Protein AF-A0A444XM52-F1 (afdb_monomer)

Secondary structure (DSSP, 8-st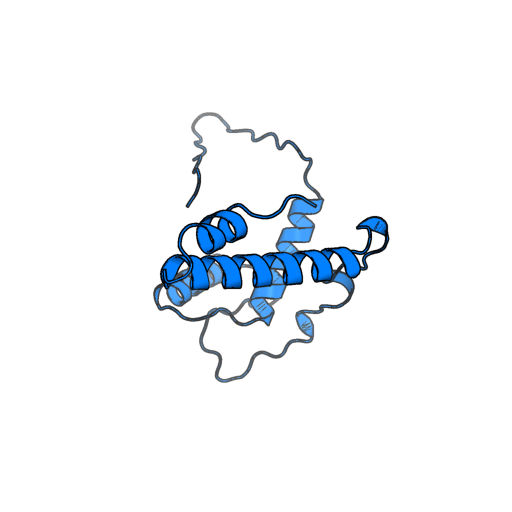ate):
-PPPHHHHHHHHSTT-HHHHHHHHHHHHHHHHHHHHHHT---GGGPPPGGGT--STT----TT--S----TT---HHHHHHHHHHHHTTPPPPHHHHHHHHHHHHHHHHTS-SS------TT---------

InterPro domains:
  IPR013235 PPP domain [PF08321] (23-116)
  IPR029052 Metallo-dependent phosphatase-like [G3DSA:3.60.21.10] (38-131)
  IPR029052 Metallo-dependent phosphatase-like [SSF56300] (69-131)
  IPR051134 Protein Phosphatase PPP [PTHR45668] (10-131)

Radius of gyration: 23.69 Å; Cα contacts (8 Å, |Δi|>4): 58; chains: 1; bounding box: 59×38×60 Å

Foldseek 3Di:
DDDDPLVVVCVVVVPDPVSVVVNVVVVVVVVVVVVCVVPDDPPVPDDDCLVVDDLVPDDDDPPDPAQDDDPLDDDPVSVVRNVVCVVVVHDDDPSVVCSVVSVVCVVVVVDDPDDDDDADPPGDDDDDDDD

Nearest PDB structures (foldseek):
  5jjt-assembly2_B  TM=9.732E-01  e=5.717E-12  Arabidopsis thaliana
  5jjt-assembly1_A  TM=9.731E-01  e=9.378E-11  Arabidopsis thaliana
  4ja7-assembly1_A  TM=7.607E-01  e=1.367E-05  Rattus norvegicus
  1wao-assembly4_4  TM=8.417E-01  e=9.207E-05  Homo sapiens
  8gft-assembly1_E  TM=5.723E-01  e=3.124E-05  Homo sapiens

pLDDT: mean 93.46, std 6.94, range [52.06, 98.56]

Solvent-accessible surface area (backbone atoms only — not comparable to full-atom values): 8468 Å² total; per-residue (Å²): 131,84,78,56,70,43,56,58,51,25,68,76,39,74,85,40,66,64,39,51,51,52,30,53,53,49,52,52,50,53,53,50,48,54,49,53,61,74,68,60,70,61,72,94,76,55,78,64,67,72,83,76,60,63,46,85,80,43,84,76,62,88,84,65,82,62,57,65,68,73,80,92,56,89,46,72,68,37,53,54,41,40,51,52,34,48,76,69,73,45,76,77,52,66,40,57,52,46,48,51,54,53,54,47,49,58,58,57,70,72,50,65,99,72,80,88,82,87,76,57,93,96,58,85,84,87,87,79,78,94,131

Sequence (131 aa):
MEMPLSFYVKKMCPNDIDASKKLKECEKVVMKLKFEEAIAVPEHQRRPITDSIDFHSIDVEPQYSGARIEGDVVTLDFVKKMMDDFKNQKCLHKRYAFQIVLQTREMLKALPSLVDINVPDGKHFTVCGDV

Structure (mmCIF, N/CA/C/O backbone):
data_AF-A0A444XM52-F1
#
_entry.id   AF-A0A444XM52-F1
#
loop_
_atom_site.group_PDB
_atom_site.id
_atom_site.type_symbol
_atom_site.label_atom_id
_atom_site.label_alt_id
_atom_site.label_comp_id
_atom_site.label_asym_id
_atom_site.label_entity_id
_atom_site.label_seq_id
_atom_site.pdbx_PDB_ins_code
_atom_site.Cartn_x
_atom_site.Cartn_y
_atom_site.Cartn_z
_atom_site.occupancy
_atom_site.B_iso_or_equiv
_atom_site.auth_seq_id
_atom_site.auth_comp_id
_atom_site.auth_asym_id
_atom_site.auth_atom_id
_atom_site.pdbx_PDB_model_num
ATOM 1 N N . MET A 1 1 ? 11.597 -9.982 -31.607 1.00 52.06 1 MET A N 1
ATOM 2 C CA . MET A 1 1 ? 11.942 -8.991 -30.568 1.00 52.06 1 MET A CA 1
ATOM 3 C C . MET A 1 1 ? 12.034 -7.658 -31.280 1.00 52.06 1 MET A C 1
ATOM 5 O O . MET A 1 1 ? 12.950 -7.481 -32.074 1.00 52.06 1 MET A O 1
ATOM 9 N N . GLU A 1 2 ? 11.022 -6.805 -31.143 1.00 59.91 2 GLU A N 1
ATOM 10 C CA . GLU A 1 2 ? 11.044 -5.488 -31.782 1.00 59.91 2 GLU A CA 1
ATOM 11 C C . GLU A 1 2 ? 12.221 -4.676 -31.232 1.00 59.91 2 GLU A C 1
ATOM 13 O O . GLU A 1 2 ? 12.442 -4.635 -30.021 1.00 59.91 2 GLU A O 1
ATOM 18 N N . MET A 1 3 ? 13.016 -4.073 -32.119 1.00 64.88 3 MET A N 1
ATOM 19 C CA . MET A 1 3 ? 14.052 -3.138 -31.682 1.00 64.88 3 MET A CA 1
ATOM 20 C C . MET A 1 3 ? 13.372 -1.872 -31.155 1.00 64.88 3 MET A C 1
ATOM 22 O O . MET A 1 3 ? 12.550 -1.298 -31.874 1.00 64.88 3 MET A O 1
ATOM 26 N N . PRO A 1 4 ? 13.710 -1.411 -29.939 1.00 75.38 4 PRO A N 1
ATOM 27 C CA . PRO A 1 4 ? 13.073 -0.240 -29.360 1.00 75.38 4 PRO A CA 1
ATOM 28 C C . PRO A 1 4 ? 13.364 1.006 -30.200 1.00 75.38 4 PRO A C 1
ATOM 30 O O . PRO A 1 4 ? 14.460 1.171 -30.740 1.00 75.38 4 PRO A O 1
ATOM 33 N N . LEU A 1 5 ? 12.392 1.919 -30.278 1.00 80.62 5 LEU A N 1
ATOM 34 C CA . LEU A 1 5 ? 12.492 3.175 -31.034 1.00 80.62 5 LEU A CA 1
ATOM 35 C C . LEU A 1 5 ? 13.767 3.971 -30.686 1.00 80.62 5 LEU A C 1
ATOM 37 O O . LEU A 1 5 ? 14.376 4.594 -31.554 1.00 80.62 5 LEU A O 1
ATOM 41 N N . SER A 1 6 ? 14.215 3.892 -29.428 1.00 81.19 6 SER A N 1
ATOM 42 C CA . SER A 1 6 ? 15.446 4.518 -28.932 1.00 81.19 6 SER A CA 1
ATOM 43 C C . SER A 1 6 ? 16.702 4.085 -29.698 1.00 81.19 6 SER A C 1
ATOM 45 O O . SER A 1 6 ? 17.596 4.904 -29.911 1.00 81.19 6 SER A O 1
ATOM 47 N N . PHE A 1 7 ? 16.759 2.837 -30.173 1.00 86.69 7 PHE A N 1
ATOM 48 C CA . PHE A 1 7 ? 17.869 2.331 -30.980 1.00 86.69 7 PHE A CA 1
ATOM 49 C C . PHE A 1 7 ? 17.920 3.014 -32.350 1.00 86.69 7 PHE A C 1
ATOM 51 O O . PHE A 1 7 ? 18.974 3.489 -32.779 1.00 86.69 7 PHE A O 1
ATOM 58 N N . TYR A 1 8 ? 16.769 3.134 -33.017 1.00 86.69 8 TYR A N 1
ATOM 59 C CA . TYR A 1 8 ? 16.665 3.821 -34.305 1.00 86.69 8 TYR A CA 1
ATOM 60 C C . TYR A 1 8 ? 17.002 5.309 -34.183 1.00 86.69 8 TYR A C 1
ATOM 62 O O . TYR A 1 8 ? 17.763 5.834 -34.996 1.00 86.69 8 TYR A O 1
ATOM 70 N N . VAL A 1 9 ? 16.509 5.975 -33.135 1.00 87.75 9 VAL A N 1
ATOM 71 C CA . VAL A 1 9 ? 16.810 7.390 -32.864 1.00 87.75 9 VAL A CA 1
ATOM 72 C C . VAL A 1 9 ? 18.307 7.598 -32.634 1.00 87.75 9 VAL A C 1
ATOM 74 O O . VAL A 1 9 ? 18.895 8.506 -33.221 1.00 87.75 9 VAL A O 1
ATOM 77 N N . LYS A 1 10 ? 18.965 6.727 -31.855 1.00 90.12 10 LYS A N 1
ATOM 78 C CA . LYS A 1 10 ? 20.413 6.824 -31.641 1.00 90.12 10 LYS A CA 1
ATOM 79 C C . LYS A 1 10 ? 21.212 6.609 -32.927 1.00 90.12 10 LYS A C 1
ATOM 81 O O . LYS A 1 10 ? 22.226 7.270 -33.131 1.00 90.12 10 LYS A O 1
ATOM 86 N N . LYS A 1 11 ? 20.752 5.717 -33.805 1.00 90.56 11 LYS A N 1
ATOM 87 C CA . LYS A 1 11 ? 21.383 5.472 -35.108 1.00 90.56 11 LYS A CA 1
ATOM 88 C C . LYS A 1 11 ? 21.280 6.685 -36.042 1.00 90.56 11 LYS A C 1
ATOM 90 O O . LYS A 1 11 ? 22.239 6.967 -36.752 1.00 90.56 11 LYS A O 1
ATOM 95 N N . MET A 1 12 ? 20.152 7.399 -36.024 1.00 91.19 12 MET A N 1
ATOM 96 C CA . MET A 1 12 ? 19.941 8.612 -36.830 1.00 91.19 12 MET A CA 1
ATOM 97 C C . MET A 1 12 ? 20.695 9.831 -36.275 1.00 91.19 12 MET A C 1
ATOM 99 O O . MET A 1 12 ? 21.212 10.635 -37.046 1.00 91.19 12 MET A O 1
ATOM 103 N N . CYS A 1 13 ? 20.801 9.943 -34.947 1.00 91.00 13 CYS A N 1
ATOM 104 C CA . CYS A 1 13 ? 21.467 11.046 -34.249 1.00 91.00 13 CYS A CA 1
ATOM 105 C C . CYS A 1 13 ? 22.644 10.530 -33.388 1.00 91.00 13 CYS A C 1
ATOM 107 O O . CYS A 1 13 ? 22.576 10.540 -32.153 1.00 91.00 13 CYS A O 1
ATOM 109 N N . PRO A 1 14 ? 23.758 10.076 -33.998 1.00 89.38 14 PRO A N 1
ATOM 110 C CA . PRO A 1 14 ? 24.816 9.334 -33.303 1.00 89.38 14 PRO A CA 1
ATOM 111 C C . PRO A 1 14 ? 25.556 10.140 -32.232 1.00 89.38 14 PRO A C 1
ATOM 113 O O . PRO A 1 14 ? 26.037 9.550 -31.267 1.00 89.38 14 PRO A O 1
ATOM 116 N N . ASN A 1 15 ? 25.588 11.469 -32.324 1.00 93.62 15 ASN A N 1
ATOM 117 C CA . ASN A 1 15 ? 26.259 12.331 -31.343 1.00 93.62 15 ASN A CA 1
ATOM 118 C C . ASN A 1 15 ? 25.303 12.934 -30.300 1.00 93.62 15 ASN A C 1
ATOM 120 O O . ASN A 1 15 ? 25.750 13.627 -29.390 1.00 93.62 15 ASN A O 1
ATOM 124 N N . ASP A 1 16 ? 23.999 12.650 -30.391 1.00 95.25 16 ASP A N 1
ATOM 125 C CA . ASP A 1 16 ? 23.014 13.149 -29.434 1.00 95.25 16 ASP A CA 1
ATOM 126 C C . ASP A 1 16 ? 23.164 12.433 -28.076 1.00 95.25 16 ASP A C 1
ATOM 128 O O . ASP A 1 16 ? 23.135 11.194 -27.972 1.00 95.25 16 ASP A O 1
ATOM 132 N N . ILE A 1 17 ? 23.375 13.239 -27.032 1.00 94.75 17 ILE A N 1
ATOM 133 C CA . ILE A 1 17 ? 23.596 12.796 -25.652 1.00 94.75 17 ILE A CA 1
ATOM 134 C C . ILE A 1 17 ? 22.296 12.276 -25.025 1.00 94.75 17 ILE A C 1
ATOM 136 O O . ILE A 1 17 ? 22.335 11.287 -24.289 1.00 94.75 17 ILE A O 1
ATOM 140 N N . ASP A 1 18 ? 21.155 12.904 -25.304 1.00 93.94 18 ASP A N 1
ATOM 141 C CA . ASP A 1 18 ? 19.847 12.474 -24.805 1.00 93.94 18 ASP A CA 1
ATOM 142 C C . ASP A 1 18 ? 19.437 11.143 -25.449 1.00 93.94 18 ASP A C 1
ATOM 144 O O . ASP A 1 18 ? 19.057 10.207 -24.743 1.00 93.94 18 ASP A O 1
ATOM 148 N N . ALA A 1 19 ? 19.655 10.991 -26.762 1.00 92.44 19 ALA A N 1
ATOM 149 C CA . ALA A 1 19 ? 19.436 9.722 -27.460 1.00 92.44 19 ALA A CA 1
ATOM 150 C C . ALA A 1 19 ? 20.300 8.587 -26.878 1.00 92.44 19 ALA A C 1
ATOM 152 O O . ALA A 1 19 ? 19.810 7.477 -26.665 1.00 92.44 19 ALA A O 1
ATOM 153 N N . SER A 1 20 ? 21.570 8.869 -26.552 1.00 91.81 20 SER A N 1
ATOM 154 C CA . SER A 1 20 ? 22.449 7.927 -25.836 1.00 91.81 20 SER A CA 1
ATOM 155 C C . SER A 1 20 ? 21.876 7.517 -24.477 1.00 91.81 20 SER A C 1
ATOM 157 O O . SER A 1 20 ? 21.890 6.336 -24.134 1.00 91.81 20 SER A O 1
ATOM 159 N N . LYS A 1 21 ? 21.418 8.487 -23.675 1.00 94.69 21 LYS A N 1
ATOM 160 C CA . LYS A 1 21 ? 20.891 8.237 -22.326 1.00 94.69 21 LYS A CA 1
ATOM 161 C C . LYS A 1 21 ? 19.613 7.404 -22.384 1.00 94.69 21 LYS A C 1
ATOM 163 O O . LYS A 1 21 ? 19.526 6.387 -21.706 1.00 94.69 21 LYS A O 1
ATOM 168 N N . LYS A 1 22 ? 18.663 7.781 -23.241 1.00 93.38 22 LYS A N 1
ATOM 169 C CA . LYS A 1 22 ? 17.391 7.066 -23.415 1.00 93.38 22 LYS A CA 1
ATOM 170 C C . LYS A 1 22 ? 17.581 5.648 -23.952 1.00 93.38 22 LYS A C 1
ATOM 172 O O . LYS A 1 22 ? 16.874 4.746 -23.510 1.00 93.38 22 LYS A O 1
ATOM 177 N N . LEU A 1 23 ? 18.543 5.426 -24.855 1.00 94.06 23 LEU A N 1
ATOM 178 C CA . LEU A 1 23 ? 18.891 4.074 -25.300 1.00 94.06 23 LEU A CA 1
ATOM 179 C C . LEU A 1 23 ? 19.397 3.221 -24.130 1.00 94.06 23 LEU A C 1
ATOM 181 O O . LEU A 1 23 ? 18.872 2.133 -23.918 1.00 94.06 23 LEU A O 1
ATOM 185 N N . LYS A 1 24 ? 20.326 3.742 -23.319 1.00 93.94 24 LYS A N 1
ATOM 186 C CA . LYS A 1 24 ? 20.839 3.026 -22.140 1.00 93.94 24 LYS A CA 1
ATOM 187 C C . LYS A 1 24 ? 19.749 2.705 -21.118 1.00 93.94 24 LYS A C 1
ATOM 189 O O . LYS A 1 24 ? 19.736 1.607 -20.573 1.00 93.94 24 LYS A O 1
ATOM 194 N N . GLU A 1 25 ? 18.829 3.631 -20.849 1.00 94.69 25 GLU A N 1
ATOM 195 C CA . GLU A 1 25 ? 17.702 3.353 -19.947 1.00 94.69 25 GLU A CA 1
ATOM 196 C C . GLU A 1 25 ? 16.763 2.288 -20.525 1.00 94.69 25 GLU A C 1
ATOM 198 O O . GLU A 1 25 ? 16.325 1.393 -19.805 1.00 94.69 25 GLU A O 1
ATOM 203 N N . CYS A 1 26 ? 16.518 2.312 -21.836 1.00 94.56 26 CYS A N 1
ATOM 204 C CA . CYS A 1 26 ? 15.738 1.275 -22.502 1.00 94.56 26 CYS A CA 1
ATOM 205 C C . CYS A 1 26 ? 16.414 -0.102 -22.400 1.00 94.56 26 CYS A C 1
ATOM 207 O O . CYS A 1 26 ? 15.764 -1.079 -22.036 1.00 94.56 26 CYS A O 1
ATOM 209 N N . GLU A 1 27 ? 17.725 -0.176 -22.638 1.00 93.75 27 GLU A N 1
ATOM 210 C CA . GLU A 1 27 ? 18.508 -1.406 -22.486 1.00 93.75 27 GLU A CA 1
ATOM 211 C C . GLU A 1 27 ? 18.446 -1.949 -21.050 1.00 93.75 27 GLU A C 1
ATOM 213 O O . GLU A 1 27 ? 18.233 -3.148 -20.863 1.00 93.75 27 GLU A O 1
ATOM 218 N N . LYS A 1 28 ? 18.548 -1.079 -20.032 1.00 95.56 28 LYS A N 1
ATOM 219 C CA . LYS A 1 28 ? 18.394 -1.466 -18.618 1.00 95.56 28 LYS A CA 1
ATOM 220 C C . LYS A 1 28 ? 17.018 -2.058 -18.328 1.00 95.56 28 LYS A C 1
ATOM 222 O O . LYS A 1 28 ? 16.930 -3.091 -17.668 1.00 95.56 28 LYS A O 1
ATOM 227 N N . VAL A 1 29 ? 15.951 -1.421 -18.812 1.00 94.50 29 VAL A N 1
ATOM 228 C CA . VAL A 1 29 ? 14.580 -1.913 -18.614 1.00 94.50 29 VAL A CA 1
ATOM 229 C C . VAL A 1 29 ? 14.389 -3.257 -19.311 1.00 94.50 29 VAL A C 1
ATOM 231 O O . VAL A 1 29 ? 13.902 -4.191 -18.685 1.00 94.50 29 VAL A O 1
ATOM 234 N N . VAL A 1 30 ? 14.840 -3.403 -20.560 1.00 94.62 30 VAL A N 1
ATOM 235 C CA . VAL A 1 30 ? 14.766 -4.679 -21.293 1.00 94.62 30 VAL A CA 1
ATOM 236 C C . VAL A 1 30 ? 15.544 -5.779 -20.571 1.00 94.62 30 VAL A C 1
ATOM 238 O O . VAL A 1 30 ? 15.077 -6.912 -20.494 1.00 94.62 30 VAL A O 1
ATOM 241 N N . MET A 1 31 ? 16.717 -5.464 -20.018 1.00 95.00 31 MET A N 1
ATOM 242 C CA . MET A 1 31 ? 17.497 -6.422 -19.237 1.00 95.00 31 MET A CA 1
ATOM 243 C C . MET A 1 31 ? 16.764 -6.843 -17.957 1.00 95.00 31 MET A C 1
ATOM 245 O O . MET A 1 31 ? 16.720 -8.033 -17.651 1.00 95.00 31 MET A O 1
ATOM 249 N N . LYS A 1 32 ? 16.149 -5.891 -17.243 1.00 96.19 32 LYS A N 1
ATOM 250 C CA . LYS A 1 32 ? 15.336 -6.162 -16.052 1.00 96.19 32 LYS A CA 1
ATOM 251 C C . LYS A 1 32 ? 14.121 -7.033 -16.382 1.00 96.19 32 LYS A C 1
ATOM 253 O O . LYS A 1 32 ? 13.911 -8.024 -15.696 1.00 96.19 32 LYS A O 1
ATOM 258 N N . LEU A 1 33 ? 13.394 -6.727 -17.458 1.00 95.69 33 LEU A N 1
ATOM 259 C CA . LEU A 1 33 ? 12.238 -7.513 -17.908 1.00 95.69 33 LEU A CA 1
ATOM 260 C C . LEU A 1 33 ? 12.629 -8.954 -18.238 1.00 95.69 33 LEU A C 1
ATOM 262 O O . LEU A 1 33 ? 12.012 -9.884 -17.737 1.00 95.69 33 LEU A O 1
ATOM 266 N N . LYS A 1 34 ? 13.709 -9.153 -19.004 1.00 95.62 34 LYS A N 1
ATOM 267 C CA . LYS A 1 34 ? 14.212 -10.501 -19.318 1.00 95.62 34 LYS A CA 1
ATOM 268 C C . LYS A 1 34 ? 14.587 -11.287 -18.063 1.00 95.62 34 LYS A C 1
ATOM 270 O O . LYS A 1 34 ? 14.394 -12.497 -18.022 1.00 95.62 34 LYS A O 1
ATOM 275 N N . PHE A 1 35 ? 15.141 -10.614 -17.055 1.00 97.12 35 PHE A N 1
ATOM 276 C CA . PHE A 1 35 ? 15.446 -11.245 -15.776 1.00 97.12 35 PHE A CA 1
ATOM 277 C C . PHE A 1 35 ? 14.170 -11.610 -15.008 1.00 97.12 35 PHE A C 1
ATOM 279 O O . PHE A 1 35 ? 14.053 -12.744 -14.559 1.00 97.12 35 PHE A O 1
ATOM 286 N N . GLU A 1 36 ? 13.207 -10.689 -14.903 1.00 95.31 36 GLU A N 1
ATOM 287 C CA . GLU A 1 36 ? 11.904 -10.917 -14.262 1.00 95.31 36 GLU A CA 1
ATOM 288 C C . GLU A 1 36 ? 11.135 -12.072 -14.917 1.00 95.31 36 GLU A C 1
ATOM 290 O O . GLU A 1 36 ? 10.625 -12.936 -14.209 1.00 95.31 36 GLU A O 1
ATOM 295 N N . GLU A 1 37 ? 11.115 -12.133 -16.252 1.00 95.06 37 GLU A N 1
ATOM 296 C CA . GLU A 1 37 ? 10.537 -13.236 -17.028 1.00 95.06 37 GLU A CA 1
ATOM 297 C C . GLU A 1 37 ? 11.249 -14.564 -16.747 1.00 95.06 37 GLU A C 1
ATOM 299 O O . GLU A 1 37 ? 10.594 -15.583 -16.536 1.00 95.06 37 GLU A O 1
ATOM 304 N N . ALA A 1 38 ? 12.585 -14.561 -16.696 1.00 96.06 38 ALA A N 1
ATOM 305 C CA . ALA A 1 38 ? 13.371 -15.766 -16.441 1.00 96.06 38 ALA A CA 1
ATOM 306 C C . ALA A 1 38 ? 13.150 -16.348 -15.034 1.00 96.06 38 ALA A C 1
ATOM 308 O O . ALA A 1 38 ? 13.270 -17.559 -14.855 1.00 96.06 38 ALA A O 1
ATOM 309 N N . ILE A 1 39 ? 12.826 -15.510 -14.042 1.00 95.25 39 ILE A N 1
ATOM 310 C CA . ILE A 1 39 ? 12.525 -15.944 -12.666 1.00 95.25 39 ILE A CA 1
ATOM 311 C C . ILE A 1 39 ? 11.018 -16.022 -12.369 1.00 95.25 39 ILE A C 1
ATOM 313 O O . ILE A 1 39 ? 10.627 -16.253 -11.222 1.00 95.25 39 ILE A O 1
ATOM 317 N N . ALA A 1 40 ? 10.154 -15.813 -13.367 1.00 92.81 40 ALA A N 1
ATOM 318 C CA . ALA A 1 40 ? 8.713 -15.798 -13.172 1.00 92.81 40 ALA A CA 1
ATOM 319 C C . ALA A 1 40 ? 8.184 -17.205 -12.855 1.00 92.81 40 ALA A C 1
ATOM 321 O O . ALA A 1 40 ? 8.181 -18.105 -13.690 1.00 92.81 40 ALA A O 1
ATOM 322 N N . VAL A 1 41 ? 7.674 -17.383 -11.637 1.00 92.12 41 VAL A N 1
ATOM 323 C CA . VAL A 1 41 ? 6.997 -18.618 -11.212 1.00 92.12 41 VAL A CA 1
ATOM 324 C C . VAL A 1 41 ? 5.481 -18.454 -11.396 1.00 92.12 41 VAL A C 1
ATOM 326 O O . VAL A 1 41 ? 4.965 -17.398 -11.005 1.00 92.12 41 VAL A O 1
ATOM 329 N N . PRO A 1 42 ? 4.746 -19.442 -11.948 1.00 90.62 42 PRO A N 1
ATOM 330 C CA . PRO A 1 42 ? 3.285 -19.406 -12.019 1.00 90.62 42 PRO A CA 1
ATOM 331 C C . PRO A 1 42 ? 2.647 -19.200 -10.642 1.00 90.62 42 PRO A C 1
ATOM 333 O O . PRO A 1 42 ? 3.103 -19.776 -9.657 1.00 90.62 42 PRO A O 1
ATOM 336 N N . GLU A 1 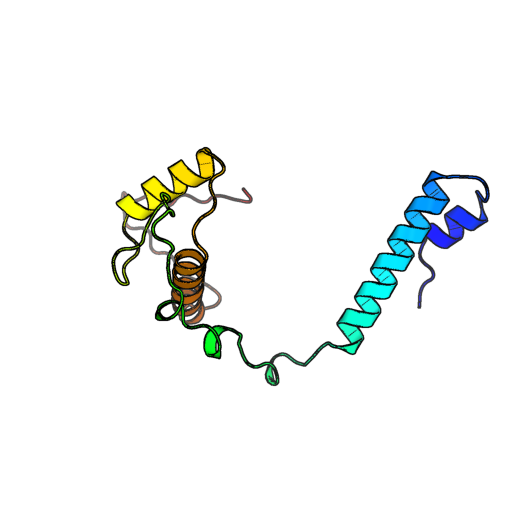43 ? 1.576 -18.409 -10.559 1.00 83.44 43 GLU A N 1
ATOM 337 C CA . GLU A 1 43 ? 0.982 -17.998 -9.276 1.00 83.44 43 GLU A CA 1
ATOM 338 C C . GLU A 1 43 ? 0.577 -19.182 -8.384 1.00 83.44 43 GLU A C 1
ATOM 340 O O . GLU A 1 43 ? 0.886 -19.180 -7.197 1.00 83.44 43 GLU A O 1
ATOM 345 N N . HIS A 1 44 ? 0.010 -20.243 -8.966 1.00 84.31 44 HIS A N 1
ATOM 346 C CA . HIS A 1 44 ? -0.390 -21.459 -8.243 1.00 84.31 44 HIS A CA 1
ATOM 347 C C . HIS A 1 44 ? 0.783 -22.241 -7.615 1.00 84.31 44 HIS A C 1
ATOM 349 O O . HIS A 1 44 ? 0.556 -23.108 -6.778 1.00 84.31 44 HIS A O 1
ATOM 355 N N . GLN A 1 45 ? 2.029 -21.960 -8.015 1.00 87.94 45 GLN A N 1
ATOM 356 C CA . GLN A 1 45 ? 3.247 -22.568 -7.457 1.00 87.94 45 GLN A CA 1
ATOM 357 C C . GLN A 1 45 ? 3.939 -21.654 -6.440 1.00 87.94 45 GLN A C 1
ATOM 359 O O . GLN A 1 45 ? 4.900 -22.067 -5.786 1.00 87.94 45 GLN A O 1
ATOM 364 N N . ARG A 1 46 ? 3.485 -20.402 -6.296 1.00 86.19 46 ARG A N 1
ATOM 365 C CA . ARG A 1 46 ? 4.065 -19.456 -5.342 1.00 86.19 46 ARG A CA 1
ATOM 366 C C . ARG A 1 46 ? 3.552 -19.755 -3.941 1.00 86.19 46 ARG A C 1
ATOM 368 O O . ARG A 1 46 ? 2.351 -19.871 -3.715 1.00 86.19 46 ARG A O 1
ATOM 375 N N . ARG A 1 47 ? 4.470 -19.799 -2.975 1.00 85.81 47 ARG A N 1
ATOM 376 C CA . ARG A 1 47 ? 4.101 -19.735 -1.558 1.00 85.81 47 ARG A CA 1
ATOM 377 C C . ARG A 1 47 ? 3.758 -18.285 -1.215 1.00 85.81 47 ARG A C 1
ATOM 379 O O . ARG A 1 47 ? 4.572 -17.404 -1.509 1.00 85.81 47 ARG A O 1
ATOM 386 N N . PRO A 1 48 ? 2.582 -18.000 -0.640 1.00 83.75 48 PRO A N 1
ATOM 387 C CA . PRO A 1 48 ? 2.241 -16.640 -0.272 1.00 83.75 48 PRO A CA 1
ATOM 388 C C . PRO A 1 48 ? 3.145 -16.174 0.875 1.00 83.75 48 PRO A C 1
ATOM 390 O O . PRO A 1 48 ? 3.375 -16.890 1.845 1.00 83.75 48 PRO A O 1
ATOM 393 N N . ILE A 1 49 ? 3.643 -14.939 0.774 1.00 84.38 49 ILE A N 1
ATOM 394 C CA . ILE A 1 49 ? 4.557 -14.339 1.765 1.00 84.38 49 ILE A CA 1
ATOM 395 C C . ILE A 1 49 ? 3.942 -14.336 3.174 1.00 84.38 49 ILE A C 1
ATOM 397 O O . ILE A 1 49 ? 4.659 -14.430 4.168 1.00 84.38 49 ILE A O 1
ATOM 401 N N . THR A 1 50 ? 2.614 -14.288 3.255 1.00 84.75 50 THR A N 1
ATOM 402 C CA . THR A 1 50 ? 1.852 -14.336 4.508 1.00 84.75 50 THR A CA 1
ATOM 403 C C . THR A 1 50 ? 2.140 -15.557 5.362 1.00 84.75 50 THR A C 1
ATOM 405 O O . THR A 1 50 ? 2.035 -15.465 6.573 1.00 84.75 50 THR A O 1
ATOM 408 N N . ASP A 1 51 ? 2.546 -16.671 4.754 1.00 83.38 51 ASP A N 1
ATOM 409 C CA . ASP A 1 51 ? 2.836 -17.907 5.486 1.00 83.38 51 ASP A CA 1
ATOM 410 C C . ASP A 1 51 ? 4.214 -17.854 6.165 1.00 83.38 51 ASP A C 1
ATOM 412 O O . ASP A 1 51 ? 4.553 -18.716 6.970 1.00 83.38 51 ASP A O 1
ATOM 416 N N . SER A 1 52 ? 5.031 -16.857 5.815 1.00 87.31 52 SER A N 1
ATOM 417 C CA . SER A 1 52 ? 6.410 -16.702 6.288 1.00 87.31 52 SER A CA 1
ATOM 418 C C . SER A 1 52 ? 6.628 -15.493 7.195 1.00 87.31 52 SER A C 1
ATOM 420 O O . SER A 1 52 ? 7.702 -15.365 7.779 1.00 87.31 52 SER A O 1
ATOM 422 N N . ILE A 1 53 ? 5.643 -14.597 7.304 1.00 91.75 53 ILE A N 1
ATOM 423 C CA . ILE A 1 53 ? 5.752 -13.375 8.100 1.00 91.75 53 ILE A CA 1
ATOM 424 C C . ILE A 1 53 ? 4.800 -13.467 9.283 1.00 91.75 53 ILE A C 1
ATOM 426 O O . ILE A 1 53 ? 3.586 -13.428 9.110 1.00 91.75 53 ILE A O 1
ATOM 430 N N . ASP A 1 54 ? 5.378 -13.499 10.479 1.00 92.88 54 ASP A N 1
ATOM 431 C CA . ASP A 1 54 ? 4.668 -13.301 11.735 1.00 92.88 54 ASP A CA 1
ATOM 432 C C . ASP A 1 54 ? 5.034 -11.923 12.300 1.00 92.88 54 ASP A C 1
ATOM 434 O O . ASP A 1 54 ? 6.187 -11.656 12.635 1.00 92.88 54 ASP A O 1
ATOM 438 N N . PHE A 1 55 ? 4.062 -11.013 12.384 1.00 93.19 55 PHE A N 1
ATOM 439 C CA . PHE A 1 55 ? 4.312 -9.689 12.953 1.00 93.19 55 PHE A CA 1
ATOM 440 C C . PHE A 1 55 ? 4.443 -9.728 14.482 1.00 93.19 55 PHE A C 1
ATOM 442 O O . PHE A 1 55 ? 5.018 -8.799 15.050 1.00 93.19 55 PHE A O 1
ATOM 449 N N . HIS A 1 56 ? 3.972 -10.781 15.161 1.00 92.94 56 HIS A N 1
ATOM 450 C CA . HIS A 1 56 ? 4.132 -10.916 16.608 1.00 92.94 56 HIS A CA 1
ATOM 451 C C . HIS A 1 56 ? 5.599 -11.088 17.001 1.00 92.94 56 HIS A C 1
ATOM 453 O O . HIS A 1 56 ? 6.000 -10.536 18.027 1.00 92.94 56 HIS A O 1
ATOM 459 N N . SER A 1 57 ? 6.401 -11.749 16.159 1.00 94.31 57 SER A N 1
ATOM 460 C CA . SER A 1 57 ? 7.838 -11.951 16.370 1.00 94.31 57 SER A CA 1
ATOM 461 C C . SER A 1 57 ? 8.706 -10.734 16.023 1.00 94.31 57 SER A C 1
ATOM 463 O O . SER A 1 57 ? 9.926 -10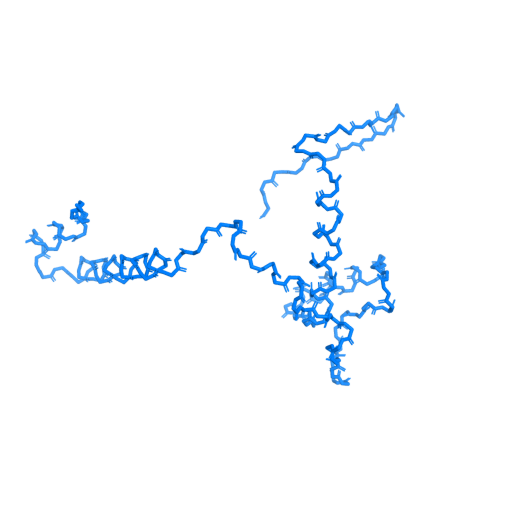.803 16.141 1.00 94.31 57 SER A O 1
ATOM 465 N N . ILE A 1 58 ? 8.116 -9.639 15.530 1.00 95.56 58 ILE A N 1
ATOM 466 C CA . ILE A 1 58 ? 8.853 -8.419 15.184 1.00 95.56 58 ILE A CA 1
ATOM 467 C C . ILE A 1 58 ? 8.865 -7.496 16.399 1.00 95.56 58 ILE A C 1
ATOM 469 O O . ILE A 1 58 ? 7.846 -6.876 16.720 1.00 95.56 58 ILE A O 1
ATOM 473 N N . ASP A 1 59 ? 10.021 -7.371 17.042 1.00 95.75 59 ASP A N 1
ATOM 474 C CA . ASP A 1 59 ? 10.216 -6.440 18.151 1.00 95.75 59 ASP A CA 1
ATOM 475 C C . ASP A 1 59 ? 10.144 -4.984 17.682 1.00 95.75 59 ASP A C 1
ATOM 477 O O . ASP A 1 59 ? 10.554 -4.644 16.572 1.00 95.75 59 ASP A O 1
ATOM 481 N N . VAL A 1 60 ? 9.605 -4.11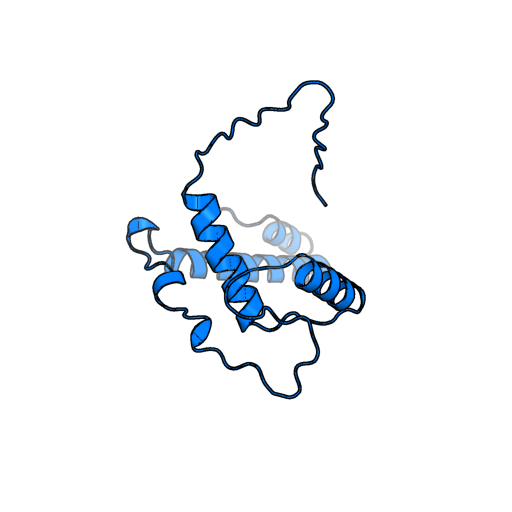6 18.538 1.00 96.88 60 VAL A N 1
ATOM 482 C CA . VAL A 1 60 ? 9.591 -2.665 18.320 1.00 96.88 60 VAL A CA 1
ATOM 483 C C . VAL A 1 60 ? 10.604 -2.048 19.253 1.00 96.88 60 VAL A C 1
ATOM 485 O O . VAL A 1 60 ? 10.498 -2.215 20.470 1.00 96.88 60 VAL A O 1
ATOM 488 N N . GLU A 1 61 ? 11.561 -1.305 18.710 1.00 96.00 61 GLU A N 1
ATOM 489 C CA . GLU A 1 61 ? 12.632 -0.790 19.542 1.00 96.00 61 GLU A CA 1
ATOM 490 C C . GLU A 1 61 ? 12.112 0.264 20.542 1.00 96.00 61 GLU A C 1
ATOM 492 O O . GLU A 1 61 ? 11.171 1.015 20.239 1.00 96.00 61 GLU A O 1
ATOM 497 N N . PRO A 1 62 ? 12.716 0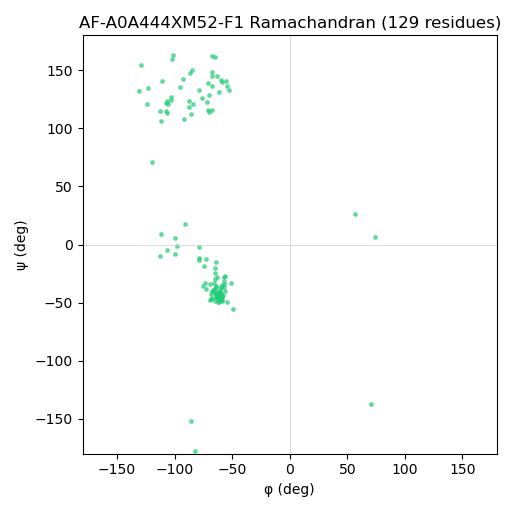.370 21.743 1.00 95.31 62 PRO A N 1
ATOM 498 C CA . PRO A 1 62 ? 12.273 1.316 22.768 1.00 95.31 62 PRO A CA 1
ATOM 499 C C . PRO A 1 62 ? 12.271 2.776 22.298 1.00 95.31 62 PRO A C 1
ATOM 501 O O . PRO A 1 62 ? 11.424 3.558 22.719 1.00 95.31 62 PRO A O 1
ATOM 504 N N . GLN A 1 63 ? 13.181 3.144 21.391 1.00 96.44 63 GLN A N 1
ATOM 505 C CA . GLN A 1 63 ? 13.272 4.492 20.825 1.00 96.44 63 GLN A CA 1
ATOM 506 C C . GLN A 1 63 ? 12.153 4.835 19.829 1.00 96.44 63 GLN A C 1
ATOM 508 O O . GLN A 1 63 ? 12.006 6.002 19.456 1.00 96.44 63 GLN A O 1
ATOM 513 N N . TYR A 1 64 ? 11.373 3.853 19.362 1.00 97.19 64 TYR A N 1
ATOM 514 C CA . TYR A 1 64 ? 10.288 4.120 18.425 1.00 97.19 64 TYR A CA 1
ATOM 515 C C . TYR A 1 64 ? 9.184 4.938 19.109 1.00 97.19 64 TYR A C 1
ATOM 517 O O . TYR A 1 64 ? 8.515 4.481 20.037 1.00 97.19 64 TYR A O 1
ATOM 525 N N . SER A 1 65 ? 8.986 6.160 18.623 1.00 96.19 65 SER A N 1
ATOM 526 C CA . SER A 1 65 ? 8.060 7.153 19.186 1.00 96.19 65 SER A CA 1
ATOM 527 C C . SER A 1 65 ? 6.851 7.441 18.287 1.00 96.19 65 SER A C 1
ATOM 529 O O . SER A 1 65 ? 6.116 8.399 18.528 1.00 96.19 65 SER A O 1
ATOM 531 N N . GLY A 1 66 ? 6.669 6.649 17.227 1.00 97.12 66 GLY A N 1
ATOM 532 C CA . GLY A 1 66 ? 5.509 6.746 16.343 1.00 97.12 66 GLY A CA 1
ATOM 533 C C . GLY A 1 66 ? 4.287 6.006 16.889 1.00 97.12 66 GLY A C 1
ATOM 534 O O . GLY A 1 66 ? 4.324 5.414 17.969 1.00 97.12 66 GLY A O 1
ATOM 535 N N . ALA A 1 67 ? 3.206 6.012 16.114 1.00 97.81 67 ALA A N 1
ATOM 536 C CA . ALA A 1 67 ? 1.961 5.322 16.422 1.00 97.81 67 ALA A CA 1
ATOM 537 C C . ALA A 1 67 ? 2.188 3.826 16.695 1.00 97.81 67 ALA A C 1
ATOM 539 O O . ALA A 1 67 ? 2.927 3.156 15.962 1.00 97.81 67 ALA A O 1
ATOM 540 N N . ARG A 1 68 ? 1.534 3.312 17.743 1.00 97.69 68 ARG A N 1
ATOM 541 C CA . ARG A 1 68 ? 1.605 1.917 18.195 1.00 97.69 68 ARG A CA 1
ATOM 542 C C . ARG A 1 68 ? 0.211 1.300 18.230 1.00 97.69 68 ARG A C 1
ATOM 544 O O . ARG A 1 68 ? -0.724 1.936 18.713 1.00 97.69 68 ARG A O 1
ATOM 551 N N . ILE A 1 69 ? 0.085 0.086 17.703 1.00 96.69 69 ILE A N 1
ATOM 552 C CA . ILE A 1 69 ? -1.118 -0.729 17.872 1.00 96.69 69 ILE A CA 1
ATOM 553 C C . ILE A 1 69 ? -0.942 -1.509 19.174 1.00 96.69 69 ILE A C 1
ATOM 555 O O . ILE A 1 69 ? -0.001 -2.292 19.303 1.00 96.69 69 ILE A O 1
ATOM 559 N N . GLU A 1 70 ? -1.831 -1.271 20.134 1.00 90.69 70 GLU A N 1
ATOM 560 C CA . GLU A 1 70 ? -1.872 -2.019 21.390 1.00 90.69 70 GLU A CA 1
ATOM 561 C C . GLU A 1 70 ? -2.700 -3.296 21.178 1.00 90.69 70 GLU A C 1
ATOM 563 O O . GLU A 1 70 ? -3.907 -3.237 20.931 1.00 90.69 70 GLU A O 1
ATOM 568 N N . GLY A 1 71 ? -2.046 -4.458 21.237 1.00 89.81 71 GLY A N 1
ATOM 569 C CA . GLY A 1 71 ? -2.671 -5.747 20.928 1.00 89.81 71 GLY A CA 1
ATOM 570 C C . GLY A 1 71 ? -2.976 -5.922 19.436 1.00 89.81 71 GLY A C 1
ATOM 571 O O . GLY A 1 71 ? -2.153 -5.594 18.579 1.00 89.81 71 GLY A O 1
ATOM 572 N N . ASP A 1 72 ? -4.165 -6.451 19.131 1.00 90.44 72 ASP A N 1
ATOM 573 C CA . ASP A 1 72 ? -4.525 -6.894 17.776 1.00 90.44 72 ASP A CA 1
ATOM 574 C C . ASP A 1 72 ? -5.508 -5.976 17.042 1.00 90.44 72 ASP A C 1
ATOM 576 O O . ASP A 1 72 ? -5.794 -6.195 15.864 1.00 90.44 72 ASP A O 1
ATOM 580 N N . VAL A 1 73 ? -6.020 -4.940 17.712 1.00 94.06 73 VAL A N 1
ATOM 581 C CA . VAL A 1 73 ? -7.108 -4.105 17.193 1.00 94.06 73 VAL A CA 1
ATOM 582 C C . VAL A 1 73 ? -6.589 -2.737 16.769 1.00 94.06 73 VAL A C 1
ATOM 584 O O . VAL A 1 73 ? -6.075 -1.964 17.576 1.00 94.06 73 VAL A O 1
ATOM 587 N N . VAL A 1 74 ? -6.797 -2.399 15.498 1.00 96.31 74 VAL A N 1
ATOM 588 C CA . VAL A 1 74 ? -6.564 -1.049 14.975 1.00 96.31 74 VAL A CA 1
ATOM 589 C C . VAL A 1 74 ? -7.640 -0.108 15.523 1.00 96.31 74 VAL A C 1
ATOM 591 O O . VAL A 1 74 ? -8.824 -0.257 15.223 1.00 96.31 74 VAL A O 1
ATOM 594 N N . THR A 1 75 ? -7.235 0.879 16.323 1.00 97.75 75 THR A N 1
ATOM 595 C CA . THR A 1 75 ? -8.147 1.853 16.944 1.00 97.75 75 THR A CA 1
ATOM 596 C C . THR A 1 75 ? -8.136 3.199 16.219 1.00 97.75 75 THR A C 1
ATOM 598 O O . THR A 1 75 ? -7.180 3.552 15.524 1.00 97.75 75 THR A O 1
ATOM 601 N N . LEU A 1 76 ? -9.188 4.004 16.416 1.00 97.44 76 LEU A N 1
ATOM 602 C CA . LEU A 1 76 ? -9.260 5.360 15.859 1.00 97.44 76 LEU A CA 1
ATOM 603 C C . LEU A 1 76 ? -8.111 6.255 16.352 1.00 97.44 76 LEU A C 1
ATOM 605 O O . LEU A 1 76 ? -7.582 7.049 15.576 1.00 97.44 76 LEU A O 1
ATOM 609 N N . ASP A 1 77 ? -7.711 6.123 17.617 1.00 97.56 77 ASP A N 1
ATOM 610 C CA . ASP A 1 77 ? -6.621 6.917 18.192 1.00 97.56 77 ASP A CA 1
ATOM 611 C C . ASP A 1 77 ? -5.272 6.557 17.565 1.00 97.56 77 ASP A C 1
ATOM 613 O O . ASP A 1 77 ? -4.501 7.453 17.212 1.00 97.56 77 ASP A O 1
ATOM 617 N N . PHE A 1 78 ? -5.029 5.264 17.319 1.00 98.25 78 PHE A N 1
ATOM 618 C CA . PHE A 1 78 ? -3.872 4.821 16.547 1.00 98.25 78 PHE A CA 1
ATOM 619 C C . PHE A 1 78 ? -3.880 5.429 15.139 1.00 98.25 78 PHE A C 1
ATOM 621 O O . PHE A 1 78 ? -2.877 6.007 14.725 1.00 98.25 78 PHE A O 1
ATOM 628 N N . VAL A 1 79 ? -5.006 5.358 14.417 1.00 98.25 79 VAL A N 1
ATOM 629 C CA . VAL A 1 79 ? -5.101 5.888 13.045 1.00 98.25 79 VAL A CA 1
ATOM 630 C C . VAL A 1 79 ? -4.861 7.398 13.022 1.00 98.25 79 VAL A C 1
ATOM 632 O O . VAL A 1 79 ? -4.092 7.881 12.195 1.00 98.25 79 VAL A O 1
ATOM 635 N N . LYS A 1 80 ? -5.443 8.154 13.961 1.00 98.44 80 LYS A N 1
ATOM 636 C CA . LYS A 1 80 ? -5.189 9.598 14.097 1.00 98.44 80 LYS A CA 1
ATOM 637 C C . LYS A 1 80 ? -3.716 9.897 14.346 1.00 98.44 80 LYS A C 1
ATOM 639 O O . LYS A 1 80 ? -3.169 10.793 13.703 1.00 98.44 80 LYS A O 1
ATOM 644 N N . LYS A 1 81 ? -3.063 9.140 15.233 1.00 98.19 81 LYS A N 1
ATOM 645 C CA . LYS A 1 81 ? -1.636 9.324 15.505 1.00 98.19 81 LYS A CA 1
ATOM 646 C C . LYS A 1 81 ? -0.769 8.961 14.302 1.00 98.19 81 LYS A C 1
ATOM 648 O O . LYS A 1 81 ? 0.161 9.695 13.990 1.00 98.19 81 LYS A O 1
ATOM 653 N N . MET A 1 82 ? -1.098 7.878 13.603 1.00 98.44 82 MET A N 1
ATOM 654 C CA . MET A 1 82 ? -0.405 7.445 12.391 1.00 98.44 82 MET A CA 1
ATOM 655 C C . MET A 1 82 ? -0.514 8.496 11.279 1.00 98.44 82 MET A C 1
ATOM 657 O O . MET A 1 82 ? 0.483 8.809 10.635 1.00 98.44 82 MET A O 1
ATOM 661 N N . MET A 1 83 ? -1.696 9.090 11.084 1.00 98.56 83 MET A N 1
ATOM 662 C CA . MET A 1 83 ? -1.883 10.188 10.130 1.00 98.56 83 MET A CA 1
ATOM 663 C C . MET A 1 83 ? -1.056 11.426 10.502 1.00 98.56 83 MET A C 1
ATOM 665 O O . MET A 1 83 ? -0.449 12.038 9.625 1.00 98.56 83 MET A O 1
ATOM 669 N N . ASP A 1 84 ? -0.999 11.790 11.787 1.00 98.56 84 ASP A N 1
ATOM 670 C CA . ASP A 1 84 ? -0.133 12.870 12.277 1.00 98.56 84 ASP A CA 1
ATOM 671 C C . ASP A 1 84 ? 1.356 12.558 12.043 1.00 98.56 84 ASP A C 1
ATOM 673 O O . ASP A 1 84 ? 2.109 13.406 11.569 1.00 98.56 84 ASP A O 1
ATOM 677 N N . ASP A 1 85 ? 1.787 11.323 12.292 1.00 98.50 85 ASP A N 1
ATOM 678 C CA . ASP A 1 85 ? 3.157 10.890 12.022 1.00 98.50 85 ASP A CA 1
ATOM 679 C C . ASP A 1 85 ? 3.499 10.983 10.528 1.00 98.50 85 ASP A C 1
ATOM 681 O O . ASP A 1 85 ? 4.528 11.567 10.181 1.00 98.50 85 ASP A O 1
ATOM 685 N N . PHE A 1 86 ? 2.620 10.515 9.636 1.00 98.50 86 PHE A N 1
ATOM 686 C CA . PHE A 1 86 ? 2.805 10.653 8.187 1.00 98.50 86 PHE A CA 1
ATOM 687 C C . PHE A 1 86 ? 2.833 12.112 7.731 1.00 98.50 86 PHE A C 1
ATOM 689 O O . PHE A 1 86 ? 3.681 12.481 6.918 1.00 98.50 86 PHE A O 1
ATOM 696 N N . LYS A 1 87 ? 1.976 12.972 8.297 1.00 98.44 87 LYS A N 1
ATOM 697 C CA . LYS A 1 87 ? 1.997 14.418 8.027 1.00 98.44 87 LYS A CA 1
ATOM 698 C C . LYS A 1 87 ? 3.348 15.045 8.382 1.00 98.44 87 LYS A C 1
ATOM 700 O O . LYS A 1 87 ? 3.810 15.948 7.690 1.00 98.44 87 LYS A O 1
ATOM 705 N N . ASN A 1 88 ? 3.993 14.536 9.429 1.00 98.19 88 ASN A N 1
ATOM 706 C CA . ASN A 1 88 ? 5.319 14.951 9.880 1.00 98.19 88 ASN A CA 1
ATOM 707 C C . ASN A 1 88 ? 6.463 14.125 9.255 1.00 98.19 88 ASN A C 1
ATOM 709 O O . ASN A 1 88 ? 7.575 14.133 9.780 1.00 98.19 88 ASN A O 1
ATOM 713 N N . GLN A 1 89 ? 6.203 13.413 8.151 1.00 97.88 89 GLN A N 1
ATOM 714 C CA . GLN A 1 89 ? 7.178 12.598 7.411 1.00 97.88 89 GLN A CA 1
ATOM 715 C C . GLN A 1 89 ? 7.869 11.514 8.255 1.00 97.88 89 GLN A C 1
ATOM 717 O O . GLN A 1 89 ? 8.989 11.095 7.961 1.00 97.88 89 GLN A O 1
ATOM 722 N N . LYS A 1 90 ? 7.212 11.037 9.315 1.00 97.88 90 LYS A N 1
ATOM 723 C CA . LYS A 1 90 ? 7.673 9.877 10.079 1.00 97.88 90 LYS A CA 1
ATOM 724 C C . LYS A 1 90 ? 7.191 8.592 9.418 1.00 97.88 90 LYS A C 1
ATOM 726 O O . LYS A 1 90 ? 6.120 8.545 8.820 1.00 97.88 90 LYS A O 1
ATOM 731 N N . CYS A 1 91 ? 7.965 7.525 9.579 1.00 96.94 91 CYS A N 1
ATOM 732 C CA . CYS A 1 91 ? 7.598 6.200 9.093 1.00 96.94 91 CYS A CA 1
ATOM 733 C C . CYS A 1 91 ? 6.884 5.394 10.183 1.00 96.94 91 CYS A C 1
ATOM 735 O O . CYS A 1 91 ? 7.284 5.421 11.348 1.00 96.94 91 CYS A O 1
ATOM 737 N N . LEU A 1 92 ? 5.877 4.615 9.784 1.00 98.31 92 LEU A N 1
ATOM 738 C CA . LEU A 1 92 ? 5.269 3.603 10.644 1.00 98.31 92 LEU A CA 1
ATOM 739 C C . LEU A 1 92 ? 6.248 2.434 10.832 1.00 98.31 92 LEU A C 1
ATOM 741 O O . LEU A 1 92 ? 6.893 1.995 9.876 1.00 98.31 92 LEU A O 1
ATOM 745 N N . HIS A 1 93 ? 6.345 1.904 12.051 1.00 98.38 93 HIS A N 1
ATOM 746 C CA . HIS A 1 93 ? 7.170 0.726 12.313 1.00 98.38 93 HIS A CA 1
ATOM 747 C C . HIS A 1 93 ? 6.711 -0.491 11.487 1.00 98.38 93 HIS A C 1
ATOM 749 O O . HIS A 1 93 ? 5.511 -0.744 11.348 1.00 98.38 93 HIS A O 1
ATOM 755 N N . LYS A 1 94 ? 7.662 -1.300 10.995 1.00 97.06 94 LYS A N 1
ATOM 756 C CA . LYS A 1 94 ? 7.385 -2.457 10.119 1.00 97.06 94 LYS A CA 1
ATOM 757 C C . LYS A 1 9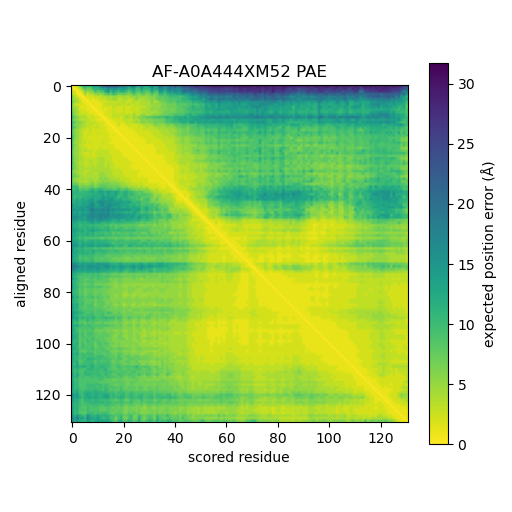4 ? 6.426 -3.470 10.748 1.00 97.06 94 LYS A C 1
ATOM 759 O O . LYS A 1 94 ? 5.577 -3.994 10.039 1.00 97.06 94 LYS A O 1
ATOM 764 N N . ARG A 1 95 ? 6.519 -3.694 12.067 1.00 97.12 95 ARG A N 1
ATOM 765 C CA . ARG A 1 95 ? 5.568 -4.525 12.835 1.00 97.12 95 ARG A CA 1
ATOM 766 C C . ARG A 1 95 ? 4.115 -4.142 12.535 1.00 97.12 95 ARG A C 1
ATOM 768 O O . ARG A 1 95 ? 3.334 -4.984 12.111 1.00 97.12 95 ARG A O 1
ATOM 775 N N . TYR A 1 96 ? 3.778 -2.865 12.718 1.00 98.12 96 TYR A N 1
ATOM 776 C CA . TYR A 1 96 ? 2.410 -2.371 12.555 1.00 98.12 96 TYR A CA 1
ATOM 777 C C . TYR A 1 96 ? 2.006 -2.298 11.081 1.00 98.12 96 TYR A C 1
ATOM 779 O O . TYR A 1 96 ? 0.859 -2.572 10.749 1.00 98.12 96 TYR A O 1
ATOM 787 N N . ALA A 1 97 ? 2.950 -2.004 10.180 1.00 97.69 97 ALA A N 1
ATOM 788 C CA . ALA A 1 97 ? 2.694 -2.076 8.744 1.00 97.69 97 ALA A CA 1
ATOM 789 C C . ALA A 1 97 ? 2.308 -3.503 8.307 1.00 97.69 97 ALA A C 1
ATOM 791 O O . ALA A 1 97 ? 1.313 -3.679 7.606 1.00 97.69 97 ALA A O 1
ATOM 792 N N . PHE A 1 98 ? 3.043 -4.527 8.762 1.00 96.75 98 PHE A N 1
ATOM 793 C CA . PHE A 1 98 ? 2.697 -5.924 8.493 1.00 96.75 98 PHE A CA 1
ATOM 794 C C . PHE A 1 98 ? 1.365 -6.315 9.121 1.00 96.75 98 PHE A C 1
ATOM 796 O O . PHE A 1 98 ? 0.548 -6.919 8.434 1.00 96.75 98 PHE A O 1
ATOM 803 N N . GLN A 1 99 ? 1.112 -5.924 10.372 1.00 96.44 99 GLN A N 1
ATOM 804 C CA . GLN A 1 99 ? -0.169 -6.168 11.035 1.00 96.44 99 GLN A CA 1
ATOM 805 C C . GLN A 1 99 ? -1.347 -5.628 10.206 1.00 96.44 99 GLN A C 1
ATOM 807 O O . GLN A 1 99 ? -2.273 -6.378 9.905 1.00 96.44 99 GLN A O 1
ATOM 812 N N . ILE A 1 100 ? -1.280 -4.371 9.749 1.00 97.31 100 ILE A N 1
ATOM 813 C CA . ILE A 1 100 ? -2.334 -3.745 8.932 1.00 97.31 100 ILE A CA 1
ATOM 814 C C . ILE A 1 100 ? -2.513 -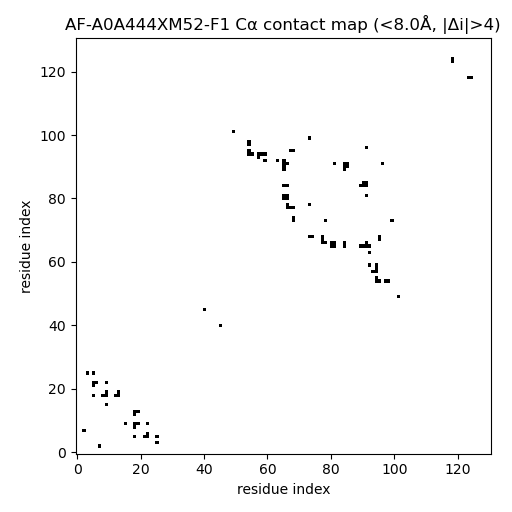4.474 7.598 1.00 97.31 100 ILE A C 1
ATOM 816 O O . ILE A 1 100 ? -3.636 -4.812 7.227 1.00 97.31 100 ILE A O 1
ATOM 820 N N . VAL A 1 101 ? -1.426 -4.723 6.862 1.00 96.44 101 VAL A N 1
ATOM 821 C CA . VAL A 1 101 ? -1.501 -5.327 5.521 1.00 96.44 101 VAL A CA 1
ATOM 822 C C . VAL A 1 101 ? -2.003 -6.771 5.588 1.00 96.44 101 VAL A C 1
ATOM 824 O O . VAL A 1 101 ? -2.820 -7.168 4.757 1.00 96.44 101 VAL A O 1
ATOM 827 N N . LEU A 1 102 ? -1.560 -7.548 6.580 1.00 94.62 102 LEU A N 1
ATOM 828 C CA . LEU A 1 102 ? -1.993 -8.933 6.764 1.00 94.62 102 LEU A CA 1
ATOM 829 C C . LEU A 1 102 ? -3.467 -9.007 7.175 1.00 94.62 102 LEU A C 1
ATOM 831 O O . LEU A 1 102 ? -4.221 -9.736 6.537 1.00 94.62 102 LEU A O 1
ATOM 835 N N . GLN A 1 103 ? -3.911 -8.199 8.145 1.00 94.56 103 GLN A N 1
ATOM 836 C CA . GLN A 1 103 ? -5.328 -8.138 8.525 1.00 94.56 103 GLN A CA 1
ATOM 837 C C . GLN A 1 103 ? -6.214 -7.669 7.358 1.00 94.56 103 GLN A C 1
ATOM 839 O O . GLN A 1 103 ? -7.254 -8.267 7.086 1.00 94.56 103 GLN A O 1
ATOM 844 N N . THR A 1 104 ? -5.774 -6.652 6.608 1.00 96.12 104 THR A N 1
ATOM 845 C CA . THR A 1 104 ? -6.498 -6.142 5.431 1.00 96.12 104 THR A CA 1
ATOM 846 C C . THR A 1 104 ? -6.633 -7.212 4.353 1.00 96.12 104 THR A C 1
ATOM 848 O O . THR A 1 104 ? -7.705 -7.375 3.778 1.00 96.12 104 THR A O 1
ATOM 851 N N . ARG A 1 105 ? -5.569 -7.975 4.081 1.00 94.06 105 ARG A N 1
ATOM 852 C CA . ARG A 1 105 ? -5.615 -9.072 3.111 1.00 94.06 105 ARG A CA 1
ATOM 853 C C . ARG A 1 105 ? -6.658 -10.115 3.494 1.00 94.06 105 ARG A C 1
ATOM 855 O O . ARG A 1 105 ? -7.400 -10.541 2.615 1.00 94.06 105 ARG A O 1
ATOM 862 N N . GLU A 1 106 ? -6.713 -10.526 4.759 1.00 93.25 106 GLU A N 1
ATOM 863 C CA . GLU A 1 106 ? -7.706 -11.506 5.214 1.00 93.25 106 GLU A CA 1
ATOM 864 C C . GLU A 1 106 ? -9.134 -10.973 5.048 1.00 93.25 106 GLU A C 1
ATOM 866 O O . GLU A 1 106 ? -9.994 -11.682 4.526 1.00 93.25 106 GLU A O 1
ATOM 871 N N . MET A 1 107 ? -9.370 -9.697 5.375 1.00 95.00 107 MET A N 1
ATOM 872 C CA . MET A 1 107 ? -10.667 -9.050 5.151 1.00 95.00 107 MET A CA 1
ATOM 873 C C . MET A 1 107 ? -11.045 -9.002 3.665 1.00 95.00 107 MET A C 1
ATOM 875 O O . MET A 1 107 ? -12.149 -9.391 3.300 1.00 95.00 107 MET A O 1
ATOM 879 N N . LEU A 1 108 ? -10.136 -8.546 2.797 1.00 96.50 108 LEU A N 1
ATOM 880 C CA . LEU A 1 108 ? -10.409 -8.381 1.367 1.00 96.50 108 LEU A CA 1
ATOM 881 C C . LEU A 1 108 ? -10.566 -9.719 0.640 1.00 96.50 108 LEU A C 1
ATOM 883 O O . LEU A 1 108 ? -11.384 -9.822 -0.269 1.00 96.50 108 LEU A O 1
ATOM 887 N N . LYS A 1 109 ? -9.826 -10.757 1.046 1.00 94.81 109 LYS A N 1
ATOM 888 C CA . LYS A 1 109 ? -9.952 -12.108 0.478 1.00 94.81 109 LYS A CA 1
ATOM 889 C C . LYS A 1 109 ? -11.318 -12.743 0.718 1.00 94.81 109 LYS A C 1
ATOM 891 O O . LYS A 1 109 ? -11.717 -13.601 -0.064 1.00 94.81 109 LYS A O 1
ATOM 896 N N . ALA A 1 110 ? -11.999 -12.366 1.797 1.00 96.69 110 ALA A N 1
ATOM 897 C CA . ALA A 1 110 ? -13.328 -12.874 2.116 1.00 96.69 110 ALA A CA 1
ATOM 898 C C . ALA A 1 110 ? -14.443 -12.202 1.294 1.00 96.69 110 ALA A C 1
ATOM 900 O O . ALA A 1 110 ? -15.573 -12.688 1.294 1.00 96.69 110 ALA A O 1
ATOM 901 N N . LEU A 1 111 ? -14.148 -11.089 0.611 1.00 96.88 111 LEU A N 1
ATOM 902 C CA . LEU A 1 111 ? -15.131 -10.340 -0.164 1.00 96.88 111 LEU A CA 1
ATOM 903 C C . LEU A 1 111 ? -15.263 -10.880 -1.600 1.00 96.88 111 LEU A C 1
ATOM 905 O O . LEU A 1 111 ? -14.280 -11.331 -2.193 1.00 96.88 111 LEU A O 1
ATOM 909 N N . PRO A 1 112 ? -16.466 -10.805 -2.196 1.00 97.75 112 PRO A N 1
ATOM 910 C CA . PRO A 1 112 ? -16.657 -11.064 -3.620 1.00 97.75 112 PRO A CA 1
ATOM 911 C C . PRO A 1 112 ? -15.987 -9.985 -4.484 1.00 97.75 112 PRO A C 1
ATOM 913 O O . PRO A 1 112 ? -15.734 -8.867 -4.038 1.00 97.75 112 PRO A O 1
ATOM 916 N N . SER A 1 113 ? -15.767 -10.293 -5.765 1.00 97.75 113 SER A N 1
ATOM 917 C CA . SER A 1 113 ? -15.205 -9.333 -6.729 1.00 97.75 113 SER A CA 1
ATOM 918 C C . SER A 1 113 ? -16.114 -8.126 -7.005 1.00 97.75 113 SER A C 1
ATOM 920 O O . SER A 1 113 ? -15.627 -7.103 -7.477 1.00 97.75 113 SER A O 1
ATOM 922 N N . LEU A 1 114 ? -17.417 -8.241 -6.723 1.00 97.69 114 LEU A N 1
ATOM 923 C CA . LEU A 1 114 ? -18.393 -7.154 -6.780 1.00 97.69 114 LEU A CA 1
ATOM 924 C C . LEU A 1 114 ? -19.078 -7.049 -5.418 1.00 97.69 114 LEU A C 1
ATOM 926 O O . LEU A 1 114 ? -19.670 -8.020 -4.953 1.00 97.69 114 LEU A O 1
ATOM 930 N N . VAL A 1 115 ? -18.962 -5.884 -4.782 1.00 97.38 115 VAL A N 1
ATOM 931 C CA . VAL A 1 115 ? -19.475 -5.623 -3.433 1.00 97.38 115 VAL A CA 1
ATOM 932 C C . VAL A 1 115 ? -20.726 -4.759 -3.529 1.00 97.38 115 VAL A C 1
ATOM 934 O O . VAL A 1 115 ? -20.666 -3.633 -4.022 1.00 97.38 115 VAL A O 1
ATOM 937 N N . ASP A 1 116 ? -21.841 -5.265 -3.009 1.00 97.38 116 ASP A N 1
ATOM 938 C CA . ASP A 1 116 ? -23.085 -4.509 -2.887 1.00 97.38 116 ASP A CA 1
ATOM 939 C C . ASP A 1 116 ? -23.084 -3.668 -1.603 1.00 97.38 116 ASP A C 1
ATOM 941 O O . ASP A 1 116 ? -22.986 -4.193 -0.491 1.00 97.38 116 ASP A O 1
ATOM 945 N N . ILE A 1 117 ? -23.213 -2.348 -1.747 1.00 97.50 117 ILE A N 1
ATOM 946 C CA . ILE A 1 117 ? -23.272 -1.405 -0.622 1.00 97.50 117 ILE A CA 1
ATOM 947 C C . ILE A 1 117 ? -24.707 -0.899 -0.474 1.00 97.50 117 ILE A C 1
ATOM 949 O O . ILE A 1 117 ? -25.206 -0.161 -1.321 1.00 97.50 117 ILE A O 1
ATOM 953 N N . ASN A 1 118 ? -25.365 -1.264 0.628 1.00 97.25 118 ASN A N 1
ATOM 954 C CA . ASN A 1 118 ? -26.696 -0.762 0.964 1.00 97.25 118 ASN A CA 1
ATOM 955 C C . ASN A 1 118 ? -26.595 0.552 1.756 1.00 97.25 118 ASN A C 1
ATOM 957 O O . ASN A 1 118 ? -25.981 0.583 2.825 1.00 97.25 118 ASN A O 1
ATOM 961 N N . VAL A 1 119 ? -27.220 1.621 1.258 1.00 97.69 119 VAL A N 1
ATOM 962 C CA . VAL A 1 119 ? -27.263 2.939 1.911 1.00 97.69 119 VAL A CA 1
ATOM 963 C C . VAL A 1 119 ? -28.700 3.212 2.369 1.00 97.69 119 VAL A C 1
ATOM 965 O O . VAL A 1 119 ? -29.552 3.480 1.525 1.00 97.69 119 VAL A O 1
ATOM 968 N N . PRO A 1 120 ? -28.994 3.143 3.682 1.00 97.44 120 PRO A N 1
ATOM 969 C CA . PRO A 1 120 ? -30.341 3.372 4.199 1.00 97.44 120 PRO A CA 1
ATOM 970 C C . PRO A 1 120 ? -30.841 4.805 3.991 1.00 97.44 120 PRO A C 1
ATOM 972 O O . PRO A 1 120 ? -30.047 5.742 3.863 1.00 97.44 120 PRO A O 1
ATOM 975 N N . ASP A 1 121 ? -32.158 4.986 4.084 1.00 97.31 121 ASP A N 1
ATOM 976 C CA . ASP A 1 121 ? -32.800 6.298 4.004 1.00 97.31 121 ASP A CA 1
ATOM 977 C C . ASP A 1 121 ? -32.181 7.306 4.987 1.00 97.31 121 ASP A C 1
ATOM 979 O O . ASP A 1 121 ? -31.953 7.029 6.170 1.00 97.31 121 ASP A O 1
ATOM 983 N N . GLY A 1 122 ? -31.883 8.503 4.480 1.00 97.31 122 GLY A N 1
ATOM 984 C CA . GLY A 1 122 ? -31.259 9.578 5.255 1.00 97.31 122 GLY A CA 1
ATOM 985 C C . GLY A 1 122 ? -29.768 9.376 5.562 1.00 97.31 122 GLY A C 1
ATOM 986 O O . GLY A 1 122 ? -29.196 10.173 6.310 1.00 97.31 122 GLY A O 1
ATOM 987 N N . LYS A 1 12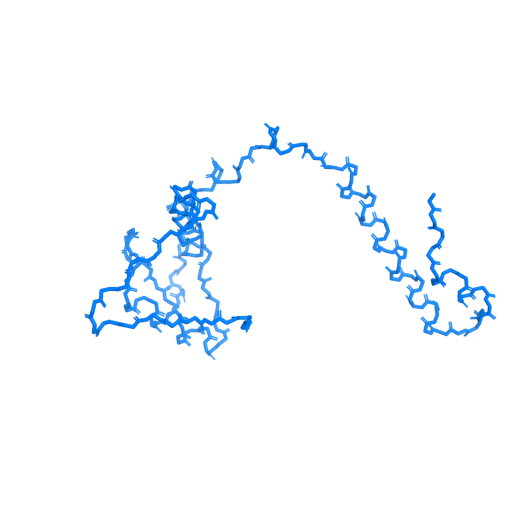3 ? -29.115 8.340 5.016 1.00 98.12 123 LYS A N 1
ATOM 988 C CA . LYS A 1 123 ? -27.655 8.159 5.076 1.00 98.12 123 LYS A CA 1
ATOM 989 C C . LYS A 1 123 ? -26.993 8.569 3.762 1.00 98.12 123 LYS A C 1
ATOM 991 O O . LYS A 1 123 ? -27.647 8.722 2.737 1.00 98.12 123 LYS A O 1
ATOM 996 N N . HIS A 1 124 ? -25.682 8.787 3.817 1.00 96.44 124 HIS A N 1
ATOM 997 C CA . HIS A 1 124 ? -24.874 9.160 2.661 1.00 96.44 124 HIS A CA 1
ATOM 998 C C . HIS A 1 124 ? -23.655 8.247 2.543 1.00 96.44 124 HIS A C 1
ATOM 1000 O O . HIS A 1 124 ? -23.173 7.701 3.536 1.00 96.44 124 HIS A O 1
ATOM 1006 N N . PHE A 1 125 ? -23.157 8.118 1.319 1.00 96.94 125 PHE A N 1
ATOM 1007 C CA . PHE A 1 125 ? -21.929 7.414 0.983 1.00 96.94 125 PHE A CA 1
ATOM 1008 C C . PHE A 1 125 ? -21.092 8.322 0.080 1.00 96.94 125 PHE A C 1
ATOM 1010 O O . PHE A 1 125 ? -21.620 8.904 -0.868 1.00 96.94 125 PHE A O 1
ATOM 1017 N N . THR A 1 126 ? -19.805 8.469 0.387 1.00 97.88 126 THR A N 1
ATOM 1018 C CA . THR A 1 126 ? -18.894 9.348 -0.356 1.00 97.88 126 THR A CA 1
ATOM 1019 C C . THR A 1 126 ? -18.012 8.510 -1.269 1.00 97.88 126 THR A C 1
ATOM 1021 O O . THR A 1 126 ? -17.341 7.593 -0.803 1.00 97.88 126 THR A O 1
ATOM 1024 N N . VAL A 1 127 ? -17.989 8.848 -2.560 1.00 97.56 127 VAL A N 1
ATOM 1025 C CA . VAL A 1 127 ? -17.126 8.206 -3.559 1.00 97.56 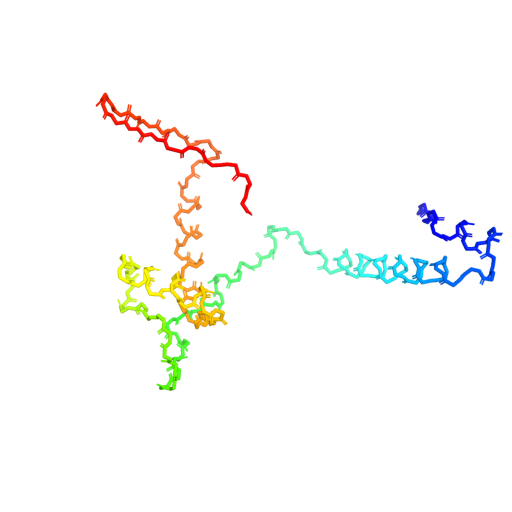127 VAL A CA 1
ATOM 1026 C C . VAL A 1 127 ? -15.956 9.133 -3.871 1.00 97.56 127 VAL A C 1
ATOM 1028 O O . VAL A 1 127 ? -16.163 10.277 -4.276 1.00 97.56 127 VAL A O 1
ATOM 1031 N N . CYS A 1 128 ? -14.738 8.627 -3.701 1.00 96.94 128 CYS A N 1
ATOM 1032 C CA . CYS A 1 128 ? -13.502 9.297 -4.100 1.00 96.94 128 CYS A CA 1
ATOM 1033 C C . CYS A 1 128 ? -12.879 8.538 -5.280 1.00 96.94 128 CYS A C 1
ATOM 1035 O O . CYS A 1 128 ? -12.920 7.308 -5.300 1.00 96.94 128 CYS A O 1
ATOM 1037 N N . GLY A 1 129 ? -12.326 9.266 -6.253 1.00 97.25 129 GLY A N 1
ATOM 1038 C CA . GLY A 1 129 ? -11.494 8.695 -7.318 1.00 97.25 129 GLY A CA 1
ATOM 1039 C C . GLY A 1 129 ? -10.030 8.571 -6.883 1.00 97.25 129 GLY A C 1
ATOM 1040 O O . GLY A 1 129 ? -9.745 8.463 -5.692 1.00 97.25 129 GLY A O 1
ATOM 1041 N N . ASP A 1 130 ? -9.114 8.626 -7.846 1.00 97.00 130 ASP A N 1
ATOM 1042 C CA . ASP A 1 130 ? -7.667 8.564 -7.605 1.00 97.00 130 ASP A CA 1
ATOM 1043 C C . ASP A 1 130 ? -7.184 9.713 -6.684 1.00 97.00 130 ASP A C 1
ATOM 1045 O O . ASP A 1 130 ? -7.651 10.851 -6.814 1.00 97.00 130 ASP A O 1
ATOM 1049 N N . VAL A 1 131 ? -6.256 9.407 -5.759 1.00 92.56 131 VAL A N 1
ATOM 1050 C CA . VAL A 1 131 ? -5.709 10.314 -4.718 1.00 92.56 131 VAL A CA 1
ATOM 1051 C C . VAL A 1 131 ? -4.189 10.408 -4.734 1.00 92.56 131 VAL A C 1
ATOM 1053 O O . VAL A 1 131 ? -3.532 9.397 -5.069 1.00 92.56 131 VAL A O 1
#

Mean predicted aligned error: 6.55 Å

Organism: Arachis hypogaea (NCBI:txid3818)